Protein AF-A0A538SU62-F1 (afdb_monomer)

Structure (mmCIF, N/CA/C/O backbone):
data_AF-A0A538SU62-F1
#
_entry.id   AF-A0A538SU62-F1
#
loop_
_atom_site.group_PDB
_atom_site.id
_atom_site.type_symbol
_atom_site.label_atom_id
_atom_site.label_alt_id
_atom_site.label_comp_id
_atom_site.label_asym_id
_atom_site.label_entity_id
_atom_site.label_seq_id
_atom_site.pdbx_PDB_ins_code
_atom_site.Cartn_x
_atom_site.Cartn_y
_atom_site.Cartn_z
_atom_site.occupancy
_atom_site.B_iso_or_equiv
_atom_site.auth_seq_id
_atom_site.auth_comp_id
_atom_site.auth_asym_id
_atom_site.auth_atom_id
_atom_site.pdbx_PDB_model_num
ATOM 1 N N . MET A 1 1 ? -13.698 -1.593 -9.303 1.00 91.00 1 MET A N 1
ATOM 2 C CA . MET A 1 1 ? -14.110 -1.320 -7.908 1.00 91.00 1 MET A CA 1
ATOM 3 C C . MET A 1 1 ? -13.167 -0.275 -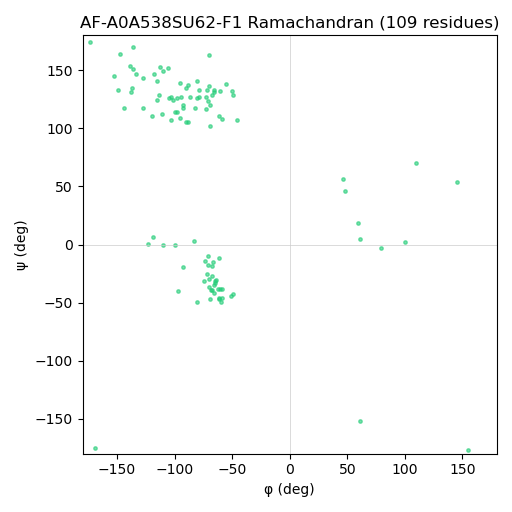7.344 1.00 91.00 1 MET A C 1
ATOM 5 O O . MET A 1 1 ? -11.991 -0.333 -7.689 1.00 91.00 1 MET A O 1
ATOM 9 N N . THR A 1 2 ? -13.661 0.657 -6.531 1.00 95.69 2 THR A N 1
ATOM 10 C CA . THR A 1 2 ? -12.800 1.576 -5.773 1.00 95.69 2 THR A CA 1
ATOM 11 C C . THR A 1 2 ? -12.754 1.106 -4.329 1.00 95.69 2 THR A C 1
ATOM 13 O O . THR A 1 2 ? -13.810 0.894 -3.736 1.00 95.69 2 THR A O 1
ATOM 16 N N . ILE A 1 3 ? -11.553 0.921 -3.792 1.00 97.31 3 ILE A N 1
ATOM 17 C CA . ILE A 1 3 ? -11.319 0.640 -2.373 1.00 97.31 3 ILE A CA 1
ATOM 18 C C . ILE A 1 3 ? -10.666 1.855 -1.722 1.00 97.31 3 ILE A C 1
ATOM 20 O O . ILE A 1 3 ? -9.922 2.580 -2.385 1.00 97.31 3 ILE A O 1
ATOM 24 N N . VAL A 1 4 ? -10.943 2.064 -0.440 1.00 98.19 4 VAL A N 1
ATOM 25 C CA . VAL A 1 4 ? -10.305 3.103 0.371 1.00 98.19 4 VAL A CA 1
ATOM 26 C C . VAL A 1 4 ? -9.471 2.403 1.428 1.00 98.19 4 VAL A C 1
ATOM 28 O O . VAL A 1 4 ? -9.971 1.516 2.113 1.00 98.19 4 VAL A O 1
ATOM 31 N N . GLY A 1 5 ? -8.201 2.765 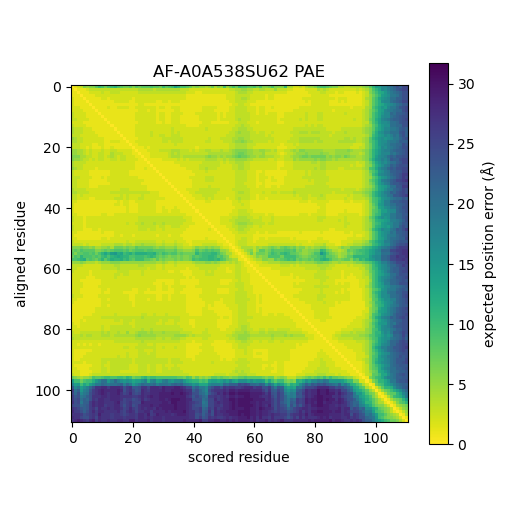1.560 1.00 97.94 5 GLY A N 1
ATOM 32 C CA . GLY A 1 5 ? -7.345 2.102 2.538 1.00 97.94 5 GLY A CA 1
ATOM 33 C C . GLY A 1 5 ? -5.9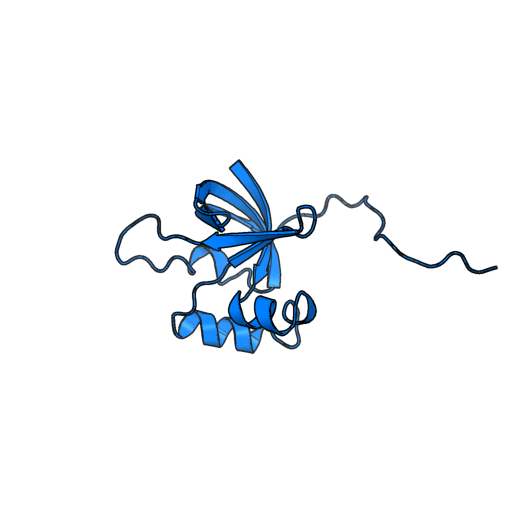70 2.722 2.685 1.00 97.94 5 GLY A C 1
ATOM 34 O O . GLY A 1 5 ? -5.600 3.641 1.958 1.00 97.94 5 GLY A O 1
ATOM 35 N N . GLU A 1 6 ? -5.220 2.219 3.654 1.00 98.38 6 GLU A N 1
ATOM 36 C CA . GLU A 1 6 ? -3.872 2.663 3.992 1.00 98.38 6 GLU A CA 1
ATOM 37 C C . GLU A 1 6 ? -2.846 1.785 3.261 1.00 98.38 6 GLU A C 1
ATOM 39 O O . GLU A 1 6 ? -2.895 0.557 3.356 1.00 98.38 6 GLU A O 1
ATOM 44 N N . VAL A 1 7 ? -1.912 2.392 2.521 1.00 98.44 7 VAL A N 1
ATOM 45 C CA . VAL A 1 7 ? -0.807 1.643 1.893 1.00 98.44 7 VAL A CA 1
ATOM 46 C C . VAL A 1 7 ? 0.178 1.207 2.970 1.00 98.44 7 VAL A C 1
ATOM 48 O O . VAL A 1 7 ? 0.676 2.050 3.717 1.00 98.44 7 VAL A O 1
ATOM 51 N N . MET A 1 8 ? 0.503 -0.081 3.033 1.00 98.19 8 MET A N 1
ATOM 52 C CA . MET A 1 8 ? 1.340 -0.640 4.096 1.00 98.19 8 MET A CA 1
ATOM 53 C C . MET A 1 8 ? 2.212 -1.810 3.628 1.00 98.19 8 MET A C 1
ATOM 55 O O . MET A 1 8 ? 1.989 -2.387 2.561 1.00 98.19 8 MET A O 1
ATOM 59 N N . ASP A 1 9 ? 3.221 -2.141 4.436 1.00 98.00 9 ASP A N 1
ATOM 60 C CA . ASP A 1 9 ? 3.973 -3.391 4.323 1.00 98.00 9 ASP A CA 1
ATOM 61 C C . ASP A 1 9 ? 3.193 -4.526 5.023 1.00 98.00 9 ASP A C 1
ATOM 63 O O . ASP A 1 9 ? 3.006 -4.471 6.248 1.00 98.00 9 ASP A O 1
ATOM 67 N N . PRO A 1 10 ? 2.755 -5.571 4.292 1.00 97.12 10 PRO A N 1
ATOM 68 C CA . PRO A 1 10 ? 1.952 -6.641 4.869 1.00 97.12 10 PRO A CA 1
ATOM 69 C C . PRO A 1 10 ? 2.690 -7.467 5.927 1.00 97.12 10 PRO A C 1
ATOM 71 O O . PRO A 1 10 ? 2.037 -7.921 6.861 1.00 97.12 10 PRO A O 1
ATOM 74 N N . ALA A 1 11 ? 4.011 -7.659 5.848 1.00 96.50 11 ALA A N 1
ATOM 75 C CA . ALA A 1 11 ? 4.711 -8.448 6.868 1.00 96.50 11 ALA A CA 1
ATOM 76 C C . ALA A 1 11 ? 4.732 -7.707 8.208 1.00 96.50 11 ALA A C 1
ATOM 78 O O . ALA A 1 11 ? 4.366 -8.269 9.239 1.00 96.50 11 ALA A O 1
ATOM 79 N N . CYS A 1 12 ? 5.075 -6.418 8.180 1.00 97.25 12 CYS A N 1
ATOM 80 C CA . CYS A 1 12 ? 5.092 -5.589 9.380 1.00 97.25 12 CYS A CA 1
ATOM 81 C C . CYS A 1 12 ? 3.684 -5.394 9.952 1.00 97.25 12 CYS A C 1
ATOM 83 O O . CYS A 1 12 ? 3.514 -5.343 11.168 1.00 97.25 12 CYS A O 1
ATOM 85 N N . PHE A 1 13 ? 2.660 -5.310 9.098 1.00 97.75 13 PHE A N 1
ATOM 86 C CA . PHE A 1 13 ? 1.268 -5.284 9.542 1.00 97.75 13 PHE A CA 1
ATOM 87 C C . PHE A 1 13 ? 0.829 -6.598 10.197 1.00 97.75 13 PHE A C 1
ATOM 89 O O . PHE A 1 13 ? 0.169 -6.562 11.229 1.00 97.75 13 PHE A O 1
ATOM 96 N N . LEU A 1 14 ? 1.205 -7.758 9.657 1.00 96.12 14 LEU A N 1
ATOM 97 C CA . LEU A 1 14 ? 0.865 -9.046 10.272 1.00 96.12 14 LEU A CA 1
ATOM 98 C C . LEU A 1 14 ? 1.531 -9.233 11.645 1.00 96.12 14 LEU A C 1
ATOM 100 O O . LEU A 1 14 ? 0.934 -9.839 12.530 1.00 96.12 14 LEU A O 1
ATOM 104 N N . GLU A 1 15 ? 2.738 -8.698 11.842 1.00 96.38 15 GLU A N 1
ATOM 105 C CA . GLU A 1 15 ? 3.465 -8.787 13.115 1.00 96.38 15 GLU A CA 1
ATOM 106 C C . GLU A 1 15 ? 2.989 -7.757 14.154 1.00 96.38 15 GLU A C 1
ATOM 108 O O . GLU A 1 15 ? 2.728 -8.099 15.308 1.00 96.38 15 GLU A O 1
ATOM 113 N N . ALA A 1 16 ? 2.882 -6.485 13.761 1.00 95.62 16 ALA A N 1
ATOM 114 C CA . ALA A 1 16 ? 2.656 -5.364 14.678 1.00 95.62 16 ALA A CA 1
ATOM 115 C C . ALA A 1 16 ? 1.255 -4.735 14.565 1.00 95.62 16 ALA A C 1
ATOM 117 O O . ALA A 1 16 ? 0.931 -3.781 15.287 1.00 95.62 16 ALA A O 1
ATOM 118 N N . GLY A 1 17 ? 0.412 -5.252 13.671 1.00 95.38 17 GLY A N 1
ATOM 119 C CA . GLY A 1 17 ? -0.911 -4.716 13.383 1.00 95.38 17 GLY A CA 1
ATOM 120 C C . GLY A 1 17 ? -0.851 -3.281 12.849 1.00 95.38 17 GLY A C 1
ATOM 121 O O . GLY A 1 17 ? 0.166 -2.844 12.306 1.00 95.38 17 GLY A O 1
ATOM 122 N N . PRO A 1 18 ? -1.902 -2.478 13.083 1.00 94.19 18 PRO A N 1
ATOM 123 C CA . PRO A 1 18 ? -1.967 -1.102 12.595 1.00 94.19 18 PRO A CA 1
ATOM 124 C C . PRO A 1 18 ? -0.873 -0.157 13.113 1.00 94.19 18 PRO A C 1
ATOM 126 O O . PRO A 1 18 ? -0.740 0.948 12.600 1.00 94.19 18 PRO A O 1
ATOM 129 N N . LYS A 1 19 ? -0.086 -0.555 14.123 1.00 94.00 19 LYS A N 1
ATOM 130 C CA . LYS A 1 19 ? 1.037 0.247 14.636 1.00 94.00 19 LYS A CA 1
ATOM 131 C C . LYS A 1 19 ? 2.217 0.307 13.661 1.00 94.00 19 LYS A C 1
ATOM 133 O O . LYS A 1 19 ? 3.061 1.186 13.816 1.00 94.00 19 LYS A O 1
ATOM 138 N N . SER A 1 20 ? 2.287 -0.601 12.684 1.00 95.88 20 SER A N 1
ATOM 139 C CA . SER A 1 20 ? 3.29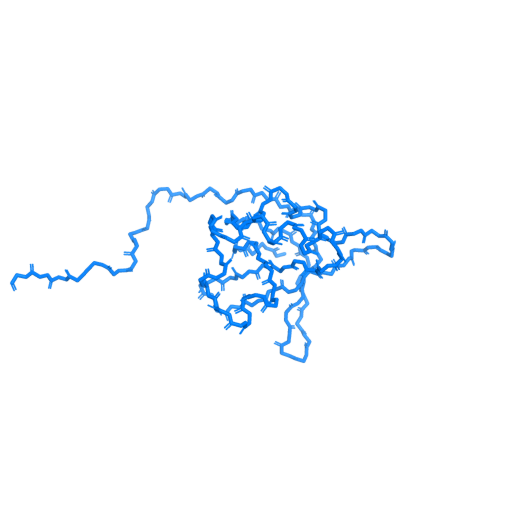3 -0.549 11.616 1.00 95.88 20 SER A CA 1
ATOM 140 C C . SER A 1 20 ? 3.008 0.544 10.583 1.00 95.88 20 SER A C 1
ATOM 142 O O . SER A 1 20 ? 3.900 0.906 9.825 1.00 95.88 20 SER A O 1
ATOM 144 N N . ILE A 1 21 ? 1.799 1.113 10.566 1.00 96.00 21 ILE A N 1
ATOM 145 C CA . ILE A 1 21 ? 1.404 2.155 9.619 1.00 96.00 21 ILE A CA 1
ATOM 146 C C . ILE A 1 21 ? 1.605 3.520 10.279 1.00 96.00 21 ILE A C 1
ATOM 148 O O . ILE A 1 21 ? 0.880 3.906 11.195 1.00 96.00 21 ILE A O 1
ATOM 152 N N . GLY A 1 22 ? 2.607 4.269 9.821 1.00 93.19 22 GLY A N 1
ATOM 153 C CA . GLY A 1 22 ? 2.838 5.634 10.291 1.00 93.19 22 GLY A CA 1
ATOM 154 C C . GLY A 1 22 ? 4.278 6.137 10.159 1.00 93.19 22 GLY A C 1
ATOM 155 O O . GLY A 1 22 ? 5.152 5.438 9.636 1.00 93.19 22 GLY A O 1
ATOM 156 N N . PRO A 1 23 ? 4.560 7.362 10.638 1.00 91.06 23 PRO A N 1
ATOM 157 C CA . PRO A 1 23 ? 5.843 8.032 10.413 1.00 91.06 23 PRO A CA 1
ATOM 158 C C . PRO A 1 23 ? 7.058 7.259 10.939 1.00 91.06 23 PRO A C 1
ATOM 160 O O . PRO A 1 23 ? 8.085 7.211 10.270 1.00 91.06 23 PRO A O 1
ATOM 163 N 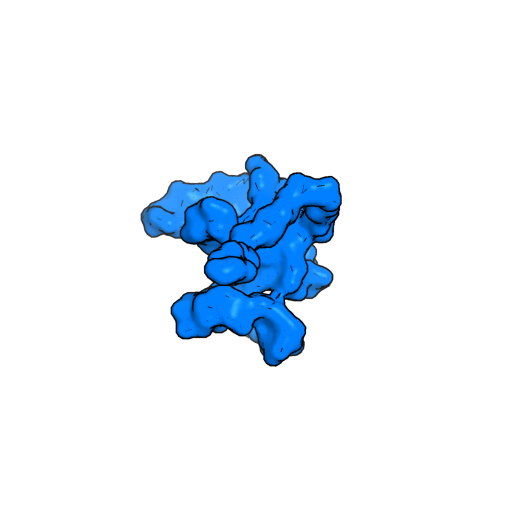N . GLY A 1 24 ? 6.932 6.606 12.100 1.00 91.81 24 GLY A N 1
ATOM 164 C CA . GLY A 1 24 ? 8.026 5.853 12.729 1.00 91.81 24 GLY A CA 1
ATOM 165 C C . GLY A 1 24 ? 8.483 4.614 11.951 1.00 91.81 24 GLY A C 1
ATOM 166 O O . GLY A 1 24 ? 9.559 4.095 12.221 1.00 91.81 24 GLY A O 1
ATOM 167 N N . HIS A 1 25 ? 7.693 4.159 10.976 1.00 92.75 25 HIS A N 1
ATOM 168 C CA . HIS A 1 25 ? 7.984 2.970 10.175 1.00 92.75 25 HIS A CA 1
ATOM 169 C C . HIS A 1 25 ? 8.027 3.258 8.661 1.00 92.75 25 HIS A C 1
ATOM 171 O O . HIS A 1 25 ? 8.283 2.369 7.856 1.00 92.75 25 HIS A O 1
ATOM 177 N N . TYR A 1 26 ? 7.817 4.514 8.251 1.00 94.12 26 TYR A N 1
ATOM 178 C CA . TYR A 1 26 ? 7.722 4.915 6.842 1.00 94.12 26 TYR A CA 1
ATOM 179 C C . TYR A 1 26 ? 8.981 4.584 6.028 1.00 94.12 26 TYR A C 1
ATOM 181 O O . TYR A 1 26 ? 8.884 4.019 4.941 1.00 94.12 26 TYR A O 1
ATOM 189 N N . GLN A 1 27 ? 10.166 4.897 6.562 1.00 96.38 27 GLN A N 1
ATOM 190 C CA . GLN A 1 27 ? 11.419 4.635 5.849 1.00 96.38 27 GLN A CA 1
ATOM 191 C C . GLN A 1 27 ? 11.688 3.132 5.705 1.00 96.38 27 GLN A C 1
ATOM 193 O O . GLN A 1 27 ? 12.092 2.685 4.637 1.00 96.38 27 GLN A O 1
ATOM 198 N N . CYS A 1 28 ? 11.389 2.349 6.745 1.00 95.69 28 CYS A N 1
ATOM 199 C CA . CYS A 1 28 ? 11.535 0.897 6.707 1.00 95.69 28 CYS A CA 1
ATOM 200 C C . CYS A 1 28 ? 10.640 0.280 5.621 1.00 95.69 28 CYS A C 1
ATOM 202 O O . CYS A 1 28 ? 11.133 -0.481 4.795 1.00 95.69 28 CYS A O 1
ATOM 204 N N . ALA A 1 29 ? 9.372 0.698 5.539 1.00 97.00 29 ALA A N 1
ATOM 205 C CA . ALA A 1 29 ? 8.455 0.242 4.496 1.00 97.00 29 ALA A CA 1
ATOM 206 C C . ALA A 1 29 ? 8.942 0.591 3.072 1.00 97.00 29 ALA A C 1
ATOM 208 O O . ALA A 1 29 ? 8.816 -0.228 2.159 1.00 97.00 29 ALA A O 1
ATOM 209 N N . ILE A 1 30 ? 9.548 1.772 2.867 1.00 97.44 30 ILE A N 1
ATOM 210 C CA . ILE A 1 30 ? 10.180 2.131 1.581 1.00 97.44 30 ILE A CA 1
ATOM 211 C C . ILE A 1 30 ? 11.317 1.168 1.238 1.00 97.44 30 ILE A C 1
ATOM 213 O O . ILE A 1 30 ? 11.414 0.715 0.094 1.00 97.44 30 ILE A O 1
ATOM 217 N N . ASP A 1 31 ? 12.189 0.883 2.200 1.00 97.62 31 ASP A N 1
ATOM 218 C CA . ASP A 1 31 ? 13.377 0.062 1.976 1.00 97.62 31 ASP A CA 1
ATOM 219 C C . ASP A 1 31 ? 12.997 -1.404 1.700 1.00 97.62 31 ASP A C 1
ATOM 221 O O . ASP A 1 31 ? 13.542 -2.016 0.774 1.00 97.62 31 ASP A O 1
ATOM 225 N N . CYS A 1 32 ? 11.991 -1.938 2.403 1.00 97.12 32 CYS A N 1
ATOM 226 C CA . CYS A 1 32 ? 11.400 -3.249 2.122 1.00 97.12 32 CYS A CA 1
ATOM 227 C C . CYS A 1 32 ? 10.813 -3.305 0.704 1.00 97.12 32 CYS A C 1
ATOM 229 O O . CYS A 1 32 ? 11.134 -4.207 -0.075 1.00 97.12 32 CYS A O 1
ATOM 231 N N . ALA A 1 33 ? 10.007 -2.306 0.327 1.00 97.12 33 ALA A N 1
ATOM 232 C CA . ALA A 1 33 ? 9.376 -2.252 -0.990 1.00 97.12 33 ALA A CA 1
ATOM 233 C C . ALA A 1 33 ? 10.401 -2.173 -2.134 1.00 97.12 33 ALA A C 1
ATOM 235 O O . ALA A 1 33 ? 10.237 -2.825 -3.168 1.00 97.12 33 ALA A O 1
ATOM 236 N N . ARG A 1 34 ? 11.494 -1.421 -1.942 1.00 96.31 34 ARG A N 1
ATOM 237 C CA . ARG A 1 34 ? 12.624 -1.354 -2.888 1.00 96.31 34 ARG A CA 1
ATOM 238 C C . ARG A 1 34 ? 13.411 -2.658 -2.976 1.00 96.31 34 ARG A C 1
ATOM 240 O O . ARG A 1 34 ? 13.991 -2.939 -4.019 1.00 96.31 34 ARG A O 1
ATOM 247 N N . SER A 1 35 ? 13.401 -3.451 -1.910 1.00 96.25 35 SER A N 1
ATOM 248 C CA . SER A 1 35 ? 14.034 -4.773 -1.852 1.00 96.25 35 SER A CA 1
ATOM 249 C C . SER A 1 35 ? 13.162 -5.889 -2.445 1.00 96.25 35 SER A C 1
ATOM 251 O O . SER A 1 35 ? 13.561 -7.050 -2.430 1.00 96.25 35 SER A O 1
ATOM 253 N N . GLY A 1 36 ? 11.987 -5.554 -2.994 1.00 92.75 36 GLY A N 1
ATOM 254 C CA . GLY A 1 36 ? 11.098 -6.491 -3.686 1.00 92.75 36 GLY A CA 1
ATOM 255 C C . GLY A 1 36 ? 9.918 -6.986 -2.850 1.00 92.75 36 GLY A C 1
ATOM 256 O O . GLY A 1 36 ? 9.115 -7.778 -3.343 1.00 92.75 36 GLY A O 1
ATOM 257 N N . GLN A 1 37 ? 9.769 -6.514 -1.611 1.00 95.62 37 GLN A N 1
ATOM 258 C CA . GLN A 1 37 ? 8.591 -6.821 -0.810 1.00 95.62 37 GLN A CA 1
ATOM 259 C C . GLN A 1 37 ? 7.359 -6.156 -1.415 1.00 95.62 37 GLN A C 1
ATOM 261 O O . GLN A 1 37 ? 7.361 -4.965 -1.714 1.00 95.62 37 GLN A O 1
ATOM 266 N N . THR A 1 38 ? 6.301 -6.927 -1.624 1.00 95.81 38 THR A N 1
ATOM 267 C CA . THR A 1 38 ? 5.074 -6.410 -2.232 1.00 95.81 38 THR A CA 1
ATOM 268 C C . THR A 1 38 ? 4.262 -5.641 -1.189 1.00 95.81 38 THR A C 1
ATOM 270 O O . THR A 1 38 ? 3.985 -6.169 -0.115 1.00 95.81 38 THR A O 1
ATOM 273 N N . LEU A 1 39 ? 3.890 -4.399 -1.501 1.00 98.25 39 LEU A N 1
ATOM 274 C CA . LEU A 1 39 ? 3.018 -3.573 -0.665 1.00 98.25 39 LEU A CA 1
ATOM 275 C C . LEU A 1 39 ? 1.582 -4.120 -0.670 1.00 98.25 39 LEU A C 1
ATOM 277 O O . LEU A 1 39 ? 1.181 -4.890 -1.540 1.00 98.25 39 LEU A O 1
ATOM 281 N N . ALA A 1 40 ? 0.774 -3.691 0.288 1.00 98.50 40 ALA A N 1
ATOM 282 C CA . ALA A 1 40 ? -0.648 -4.001 0.338 1.00 98.50 40 ALA A CA 1
ATOM 283 C C . ALA A 1 40 ? -1.463 -2.757 0.705 1.00 98.50 40 ALA A C 1
ATOM 285 O O . ALA A 1 40 ? -0.920 -1.714 1.075 1.00 98.50 40 ALA A O 1
ATOM 286 N N . ILE A 1 41 ? -2.782 -2.872 0.582 1.00 98.56 41 ILE A N 1
ATOM 287 C CA . ILE A 1 41 ? -3.734 -1.849 1.014 1.00 98.56 41 ILE A CA 1
ATOM 288 C C . ILE A 1 41 ? -4.559 -2.441 2.148 1.00 98.56 41 ILE A C 1
ATOM 290 O O . ILE A 1 41 ? -5.179 -3.490 1.978 1.00 98.56 41 ILE A O 1
ATOM 294 N N . TYR A 1 42 ? -4.570 -1.775 3.296 1.00 98.56 42 TYR A N 1
ATOM 295 C CA . TYR A 1 42 ? -5.409 -2.144 4.427 1.00 98.56 42 TYR A CA 1
ATOM 296 C C . TYR A 1 42 ? -6.661 -1.263 4.467 1.00 98.56 42 TYR A C 1
ATOM 298 O O . TYR A 1 42 ? -6.577 -0.051 4.664 1.00 98.56 42 TYR A O 1
ATOM 306 N N . ASP A 1 43 ? -7.822 -1.874 4.261 1.00 97.81 43 ASP A N 1
ATOM 307 C CA . ASP A 1 43 ? -9.131 -1.259 4.458 1.00 97.81 43 ASP A CA 1
ATOM 308 C C . ASP A 1 43 ? -9.543 -1.473 5.915 1.00 97.81 43 ASP A C 1
ATOM 310 O O . ASP A 1 43 ? -9.896 -2.580 6.332 1.00 97.81 43 ASP A O 1
ATOM 314 N N . ARG A 1 44 ? -9.460 -0.397 6.696 1.00 95.44 44 ARG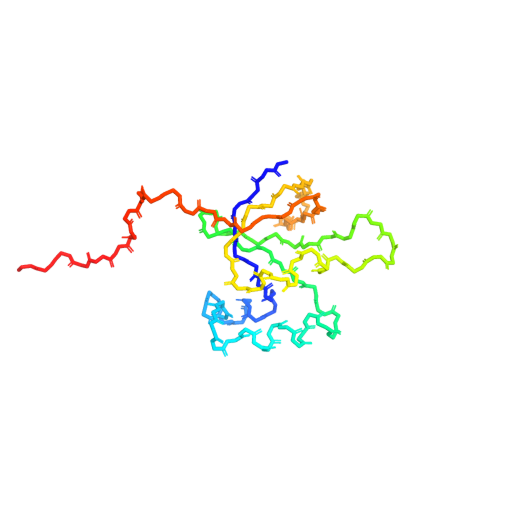 A N 1
ATOM 315 C CA . ARG A 1 44 ? -9.763 -0.404 8.127 1.00 95.44 44 ARG A CA 1
ATOM 316 C C . ARG A 1 44 ? -11.252 -0.591 8.416 1.00 95.44 44 ARG A C 1
ATOM 318 O O . ARG A 1 44 ? -11.580 -1.153 9.456 1.00 95.44 44 ARG A O 1
ATOM 325 N N . ASP A 1 45 ? -12.134 -0.135 7.530 1.00 94.88 45 ASP A N 1
ATOM 326 C CA . ASP A 1 45 ? -13.583 -0.198 7.749 1.00 94.88 45 ASP A CA 1
ATOM 327 C C . ASP A 1 45 ? -14.099 -1.630 7.572 1.00 94.88 45 ASP A C 1
ATOM 329 O O . ASP A 1 45 ? -15.048 -2.047 8.237 1.00 94.88 45 ASP A O 1
ATOM 333 N N . GLN A 1 46 ? -13.453 -2.397 6.690 1.00 95.69 46 GLN A N 1
ATOM 334 C CA . GLN A 1 46 ? -13.770 -3.804 6.436 1.00 95.69 46 GLN A CA 1
ATOM 335 C C . GLN A 1 46 ? -12.840 -4.797 7.141 1.00 95.69 46 GLN A C 1
ATOM 337 O O . GLN A 1 46 ? -13.029 -6.000 6.957 1.00 95.69 46 GLN A O 1
ATOM 342 N N . ASP A 1 47 ? -11.848 -4.307 7.892 1.00 95.50 47 ASP A N 1
ATOM 343 C CA . ASP A 1 47 ? -10.759 -5.095 8.488 1.00 95.50 47 ASP A CA 1
ATOM 344 C C . ASP A 1 47 ? -10.142 -6.079 7.477 1.00 95.50 47 ASP A C 1
ATOM 346 O O . ASP A 1 47 ? -10.166 -7.302 7.632 1.00 95.50 47 ASP A O 1
ATOM 350 N N . ARG A 1 48 ? -9.673 -5.537 6.345 1.00 97.25 48 ARG A N 1
ATOM 351 C CA . ARG A 1 48 ? -9.307 -6.339 5.172 1.00 97.25 48 ARG A CA 1
ATOM 352 C C . ARG A 1 48 ? -8.005 -5.88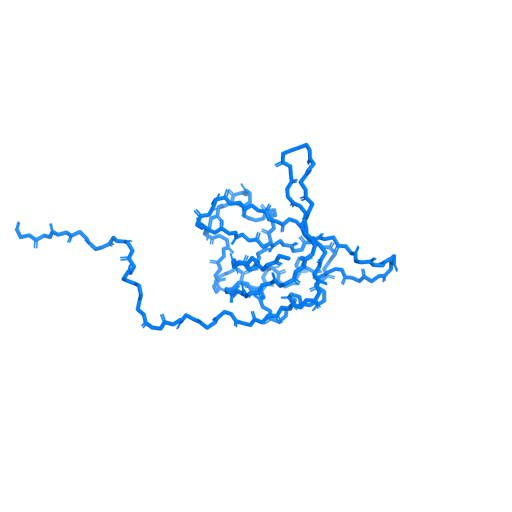9 4.534 1.00 97.25 48 ARG A C 1
ATOM 354 O O . ARG A 1 48 ? -7.803 -4.712 4.252 1.00 97.25 48 ARG A O 1
ATOM 361 N N . ILE A 1 49 ? -7.155 -6.861 4.215 1.00 98.31 49 ILE A N 1
ATOM 362 C CA . ILE A 1 49 ? -5.922 -6.649 3.455 1.00 98.31 49 ILE A CA 1
ATOM 363 C C . ILE A 1 49 ? -6.167 -7.003 1.990 1.00 98.31 49 ILE A C 1
ATOM 365 O O . ILE A 1 49 ? -6.576 -8.121 1.680 1.00 98.31 49 ILE A O 1
ATOM 369 N N . TYR A 1 50 ? -5.862 -6.069 1.095 1.00 98.44 50 TYR A N 1
ATOM 370 C CA . TYR A 1 50 ? -5.796 -6.284 -0.344 1.00 98.44 50 TYR A CA 1
ATOM 371 C C . TYR A 1 50 ? -4.327 -6.369 -0.771 1.00 98.44 50 TYR A C 1
ATOM 373 O O . TYR A 1 50 ? -3.621 -5.359 -0.811 1.00 98.44 50 TYR A O 1
ATOM 381 N N . PHE A 1 51 ? -3.866 -7.573 -1.106 1.00 97.56 51 PHE A N 1
ATOM 382 C CA . PHE A 1 51 ? -2.543 -7.785 -1.689 1.00 97.56 51 PHE A CA 1
ATOM 383 C C . PHE A 1 51 ? -2.521 -7.269 -3.124 1.00 97.56 51 PHE A C 1
ATOM 385 O O . PHE A 1 51 ? -3.425 -7.557 -3.912 1.00 97.56 51 PHE A O 1
ATOM 392 N N . ILE A 1 52 ? -1.495 -6.513 -3.497 1.00 96.12 52 ILE A N 1
ATOM 393 C CA . ILE A 1 52 ? -1.408 -6.021 -4.870 1.00 96.12 52 ILE A CA 1
ATOM 394 C C . ILE A 1 52 ? -0.858 -7.110 -5.791 1.00 96.12 52 ILE A C 1
ATOM 396 O O . ILE A 1 52 ? 0.055 -7.858 -5.442 1.00 96.12 52 ILE A O 1
ATOM 400 N N . ALA A 1 53 ? -1.415 -7.183 -6.991 1.00 93.06 53 ALA A N 1
ATOM 401 C CA . ALA A 1 53 ? -0.956 -8.053 -8.058 1.00 93.06 53 ALA A CA 1
ATOM 402 C C . ALA A 1 53 ? -0.517 -7.208 -9.257 1.00 93.06 53 ALA A C 1
ATOM 404 O O . ALA A 1 53 ? -1.087 -6.152 -9.539 1.00 93.06 53 ALA A O 1
ATOM 405 N N . GLY A 1 54 ? 0.497 -7.684 -9.980 1.00 88.31 54 GLY A N 1
ATOM 406 C CA . GLY A 1 54 ? 0.927 -7.057 -11.227 1.00 88.31 54 GLY A CA 1
ATOM 407 C C . GLY A 1 54 ? -0.111 -7.251 -12.331 1.00 88.31 54 GLY A C 1
ATOM 408 O O . GLY A 1 54 ? -0.636 -8.347 -12.509 1.00 88.31 54 GLY A O 1
ATOM 409 N N . GLU A 1 55 ? -0.387 -6.192 -13.093 1.00 81.62 55 GLU A N 1
ATOM 410 C CA . GLU A 1 55 ? -1.237 -6.266 -14.290 1.00 81.62 55 GLU A CA 1
ATOM 411 C C . GLU A 1 55 ? -0.549 -7.037 -15.429 1.00 81.62 55 GLU A C 1
ATOM 413 O O . GLU A 1 55 ? -1.193 -7.776 -16.170 1.00 81.62 55 GLU A O 1
ATOM 418 N N . LEU A 1 56 ? 0.773 -6.866 -15.560 1.00 80.81 56 LEU A N 1
ATOM 419 C CA . LEU A 1 56 ? 1.596 -7.434 -16.626 1.00 80.81 56 LEU A CA 1
ATOM 420 C C . LEU A 1 56 ? 2.869 -8.076 -16.054 1.00 80.81 56 LEU A C 1
ATOM 422 O O . LEU A 1 56 ? 3.439 -7.539 -15.098 1.00 80.81 56 LEU A O 1
ATOM 426 N N . PRO A 1 57 ? 3.376 -9.164 -16.664 1.00 79.12 57 PRO A N 1
ATOM 427 C CA . PRO A 1 57 ? 4.669 -9.737 -16.300 1.00 79.12 57 PRO A CA 1
ATOM 428 C C . PRO A 1 57 ? 5.800 -8.703 -16.385 1.00 79.12 57 PRO A C 1
ATOM 430 O O . PRO A 1 57 ? 5.866 -7.918 -17.329 1.00 79.12 57 PRO A O 1
ATOM 433 N N . GLY A 1 58 ? 6.705 -8.712 -15.404 1.00 79.31 58 GLY A N 1
ATOM 434 C CA . GLY A 1 58 ? 7.902 -7.864 -15.395 1.00 79.31 58 GLY A CA 1
ATOM 435 C C . GLY A 1 58 ? 7.687 -6.406 -14.972 1.00 79.31 58 GLY A C 1
ATOM 436 O O . GLY A 1 58 ? 8.667 -5.676 -14.855 1.00 79.31 58 GLY A O 1
ATOM 437 N N . LYS A 1 59 ? 6.448 -5.973 -14.703 1.00 87.06 59 LYS A N 1
ATOM 438 C CA . LYS A 1 59 ? 6.190 -4.682 -14.050 1.00 87.06 59 LYS A CA 1
ATOM 439 C C . LYS A 1 59 ? 6.183 -4.846 -12.537 1.00 87.06 59 LYS A C 1
ATOM 441 O O . LYS A 1 59 ? 5.582 -5.786 -12.019 1.00 87.06 59 LYS A O 1
ATOM 446 N N . ASN A 1 60 ? 6.813 -3.909 -11.837 1.00 91.94 60 ASN A N 1
ATOM 447 C CA . ASN A 1 60 ? 6.770 -3.872 -10.386 1.00 91.94 60 ASN A CA 1
ATOM 448 C C . ASN A 1 60 ? 5.373 -3.415 -9.928 1.00 91.94 60 ASN A C 1
ATOM 450 O O . ASN A 1 60 ? 4.981 -2.282 -10.217 1.00 91.94 60 ASN A O 1
ATOM 454 N N . PRO A 1 61 ? 4.604 -4.256 -9.216 1.00 94.44 61 PRO A N 1
ATOM 455 C CA . PRO A 1 61 ? 3.266 -3.877 -8.778 1.00 94.44 61 PRO A CA 1
ATOM 456 C C . PRO A 1 61 ? 3.279 -2.757 -7.727 1.00 94.44 61 PRO A C 1
ATOM 458 O O . PRO A 1 61 ? 2.263 -2.087 -7.561 1.00 94.44 61 PRO A O 1
ATOM 461 N N . ASN A 1 62 ? 4.412 -2.513 -7.054 1.00 96.44 62 ASN A N 1
ATOM 462 C CA . ASN A 1 62 ? 4.540 -1.452 -6.055 1.00 96.44 62 ASN A CA 1
ATOM 463 C C . ASN A 1 62 ? 4.558 -0.045 -6.660 1.00 96.44 62 ASN A C 1
ATOM 465 O O . ASN A 1 62 ? 4.216 0.901 -5.952 1.00 96.44 62 ASN A O 1
ATOM 469 N N . ASP A 1 63 ? 4.969 0.120 -7.924 1.00 95.25 63 ASP A N 1
ATOM 470 C CA . ASP A 1 63 ? 5.280 1.435 -8.507 1.00 95.25 63 ASP A CA 1
ATOM 471 C C . ASP A 1 63 ? 4.169 2.484 -8.305 1.00 95.25 63 ASP A C 1
ATOM 473 O O . ASP A 1 63 ? 4.490 3.599 -7.882 1.00 95.25 63 ASP A O 1
ATOM 477 N N . PRO A 1 64 ? 2.868 2.170 -8.504 1.00 95.62 64 PRO A N 1
ATOM 478 C CA . PRO A 1 64 ? 1.800 3.137 -8.265 1.00 95.62 64 PRO A CA 1
ATOM 479 C C . PRO A 1 64 ? 1.683 3.556 -6.795 1.00 95.62 64 PRO A C 1
ATOM 481 O O . PRO A 1 64 ? 1.283 4.680 -6.516 1.00 95.62 64 PRO A O 1
ATOM 484 N N . LEU A 1 65 ? 2.019 2.671 -5.854 1.00 97.56 65 LEU A N 1
ATOM 485 C CA . LEU A 1 65 ? 1.823 2.873 -4.418 1.00 97.56 65 LEU A CA 1
ATOM 486 C C . LEU A 1 65 ? 3.028 3.487 -3.701 1.00 97.56 65 LEU A C 1
ATOM 488 O O . LEU A 1 65 ? 2.848 4.051 -2.623 1.00 97.56 65 LEU A O 1
ATOM 492 N N . MET A 1 66 ? 4.231 3.435 -4.282 1.00 97.56 66 MET A N 1
ATOM 493 C CA . MET A 1 66 ? 5.452 3.982 -3.667 1.00 97.56 66 MET A CA 1
ATOM 494 C C . MET A 1 66 ? 5.298 5.425 -3.137 1.00 97.56 66 MET A C 1
ATOM 496 O O . MET A 1 66 ? 5.742 5.687 -2.019 1.00 97.56 66 MET A O 1
ATOM 500 N N . PRO A 1 67 ? 4.640 6.371 -3.845 1.00 97.25 67 PRO A N 1
ATOM 501 C CA . PRO A 1 67 ? 4.443 7.740 -3.344 1.00 97.25 67 PRO A CA 1
ATOM 502 C C . PRO A 1 67 ? 3.445 7.858 -2.176 1.00 97.25 67 PRO A C 1
ATOM 504 O O . PRO A 1 67 ? 3.296 8.938 -1.586 1.00 97.25 67 PRO A O 1
ATOM 507 N N . TYR A 1 68 ? 2.729 6.776 -1.872 1.00 97.94 68 TYR A N 1
ATOM 508 C CA . TYR A 1 68 ? 1.587 6.737 -0.965 1.00 97.94 68 TYR A CA 1
ATOM 509 C C . TYR A 1 68 ? 1.787 5.823 0.243 1.00 97.94 68 TYR A C 1
ATOM 511 O O . TYR A 1 68 ? 0.844 5.662 1.008 1.00 97.94 68 TYR A O 1
ATOM 519 N N . ILE A 1 69 ? 2.981 5.259 0.451 1.00 98.19 69 ILE A N 1
ATOM 520 C CA . ILE A 1 69 ? 3.289 4.440 1.634 1.00 98.19 69 ILE A CA 1
ATOM 521 C C . ILE A 1 69 ? 2.859 5.178 2.914 1.00 98.19 69 ILE A C 1
ATOM 523 O O . ILE A 1 69 ? 3.178 6.352 3.106 1.00 98.19 69 ILE A O 1
ATOM 527 N N . HIS A 1 70 ? 2.099 4.485 3.765 1.00 97.12 70 HIS A N 1
ATOM 528 C CA . HIS A 1 70 ? 1.477 4.980 5.002 1.00 97.12 70 HIS A CA 1
ATOM 529 C C . HIS A 1 70 ? 0.499 6.149 4.828 1.00 97.12 70 HIS A C 1
ATOM 531 O O . HIS A 1 70 ? 0.181 6.845 5.791 1.00 97.12 70 HIS A O 1
ATOM 537 N N . LYS A 1 71 ? 0.001 6.375 3.612 1.00 97.25 71 LYS A N 1
ATOM 538 C CA . LYS A 1 71 ? -1.090 7.308 3.336 1.00 97.25 71 LYS A CA 1
ATOM 539 C C . LYS A 1 71 ? -2.369 6.535 3.054 1.00 97.25 71 LYS A C 1
ATOM 541 O O . LYS A 1 71 ? -2.339 5.420 2.527 1.00 97.25 71 LYS A O 1
ATOM 546 N N . LYS A 1 72 ? -3.493 7.176 3.361 1.00 97.75 72 LYS A N 1
ATOM 547 C CA . LYS A 1 72 ? -4.822 6.725 2.956 1.00 97.75 72 LYS A CA 1
ATOM 548 C C . LYS A 1 72 ? -5.061 7.102 1.494 1.00 97.75 72 LYS A C 1
ATOM 550 O O . LYS A 1 72 ? -4.774 8.230 1.086 1.00 97.75 72 LYS A O 1
ATOM 555 N N . VAL A 1 73 ? -5.555 6.161 0.702 1.00 98.38 73 VAL A N 1
ATOM 556 C CA . VAL A 1 73 ? -5.710 6.291 -0.749 1.00 98.38 73 VAL A CA 1
ATOM 557 C C . VAL A 1 73 ? -7.055 5.772 -1.233 1.00 98.38 73 VAL A C 1
ATOM 559 O O . VAL A 1 73 ? -7.608 4.836 -0.659 1.00 98.38 73 VAL A O 1
ATOM 562 N N . ASP A 1 74 ? -7.529 6.353 -2.334 1.00 98.31 74 ASP A N 1
ATOM 563 C CA . ASP A 1 74 ? -8.577 5.780 -3.173 1.00 98.31 74 ASP A CA 1
ATOM 564 C C . ASP A 1 74 ? -7.918 4.967 -4.292 1.00 98.31 74 ASP A C 1
ATOM 566 O O . ASP A 1 74 ? -7.149 5.503 -5.099 1.00 98.31 74 ASP A O 1
ATOM 570 N N . VAL A 1 75 ? -8.217 3.671 -4.362 1.00 98.19 75 VAL A N 1
ATOM 571 C CA . VAL A 1 75 ? -7.614 2.753 -5.335 1.00 98.19 75 VAL A CA 1
ATOM 572 C C . VAL A 1 75 ? -8.691 2.159 -6.219 1.00 98.19 75 VAL A C 1
ATOM 574 O O . VAL A 1 75 ? -9.505 1.341 -5.792 1.00 98.19 75 VAL A O 1
ATOM 577 N N . LEU A 1 76 ? -8.677 2.562 -7.485 1.00 98.06 76 LEU A N 1
ATOM 578 C CA . LEU A 1 76 ? -9.493 1.969 -8.529 1.00 98.06 76 LEU A CA 1
ATOM 579 C C . LEU A 1 76 ? -8.750 0.767 -9.112 1.00 98.06 76 LEU A C 1
ATOM 581 O O . LEU A 1 76 ? -7.621 0.892 -9.588 1.00 98.06 76 LEU A O 1
ATOM 585 N N . GLY A 1 77 ? -9.412 -0.384 -9.138 1.00 96.81 77 GLY A N 1
ATOM 586 C CA . GLY A 1 77 ? -8.832 -1.592 -9.706 1.00 96.81 77 GLY A CA 1
ATOM 587 C C . GLY A 1 77 ? -9.815 -2.739 -9.886 1.00 96.81 77 GLY A C 1
ATOM 588 O O . GLY A 1 77 ? -11.027 -2.621 -9.642 1.00 96.81 77 GLY A O 1
ATOM 589 N N . THR A 1 78 ? -9.253 -3.866 -10.308 1.00 97.25 78 THR A N 1
ATOM 590 C CA . THR A 1 78 ? -9.943 -5.155 -10.382 1.00 97.25 78 THR A CA 1
ATOM 591 C C . THR A 1 78 ? -9.596 -5.957 -9.138 1.00 97.25 78 THR A C 1
ATOM 593 O O . THR A 1 78 ? -8.439 -6.324 -8.939 1.00 97.25 78 THR A O 1
ATOM 596 N N . VAL A 1 79 ? -10.602 -6.207 -8.298 1.00 97.31 79 VAL A N 1
ATOM 597 C CA . VAL A 1 79 ? -10.462 -6.986 -7.064 1.00 97.31 79 VAL A CA 1
ATOM 598 C C . VAL A 1 79 ? -10.723 -8.457 -7.360 1.00 97.31 79 VAL A C 1
ATOM 600 O O . VAL A 1 79 ? -11.703 -8.808 -8.017 1.00 97.31 79 VAL A O 1
ATOM 603 N N . TYR A 1 80 ? -9.865 -9.312 -6.822 1.00 96.44 80 TYR A N 1
ATOM 604 C CA . TYR A 1 80 ? -9.993 -10.758 -6.846 1.00 96.44 80 TYR A CA 1
ATOM 605 C C . TYR A 1 80 ? -10.166 -11.269 -5.420 1.00 96.44 80 TYR A C 1
ATOM 607 O O . TYR A 1 80 ? -9.510 -10.790 -4.502 1.00 96.44 80 TYR A O 1
ATOM 615 N N . HIS A 1 81 ? -11.028 -12.265 -5.243 1.00 96.81 81 HIS A N 1
ATOM 616 C CA . HIS A 1 81 ? -11.194 -12.973 -3.978 1.00 96.81 81 HIS A CA 1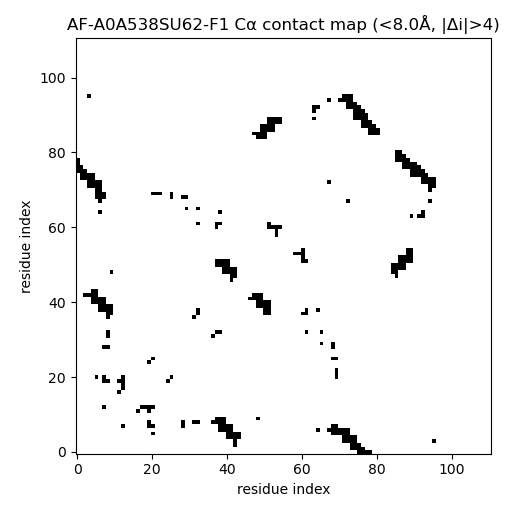
ATOM 617 C C . HIS A 1 81 ? -11.058 -14.475 -4.233 1.00 96.81 81 HIS A C 1
ATOM 619 O O . HIS A 1 81 ? -11.810 -15.040 -5.040 1.00 96.81 81 HIS A O 1
ATOM 625 N N . ARG A 1 82 ? -10.052 -15.107 -3.622 1.00 96.81 82 ARG A N 1
ATOM 626 C CA . ARG A 1 82 ? -9.722 -16.531 -3.790 1.00 96.81 82 ARG A CA 1
ATOM 627 C C . ARG A 1 82 ? -9.107 -17.058 -2.500 1.00 96.81 82 ARG A C 1
ATOM 629 O O . ARG A 1 82 ? -8.193 -16.428 -1.988 1.00 96.81 82 ARG A O 1
ATOM 636 N N . ALA A 1 83 ? -9.573 -18.218 -2.031 1.00 96.19 83 ALA A N 1
ATOM 637 C CA . ALA A 1 83 ? -9.073 -18.854 -0.806 1.00 96.19 83 ALA A CA 1
ATOM 638 C C . ALA A 1 83 ? -8.978 -17.867 0.377 1.00 96.19 83 ALA A C 1
ATOM 640 O O . ALA A 1 83 ? -7.940 -17.765 1.021 1.00 96.19 83 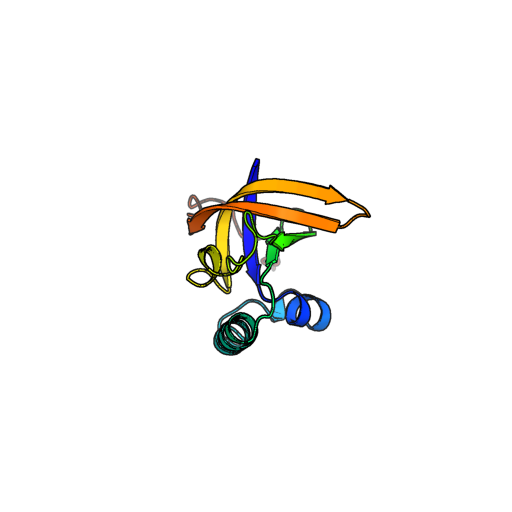ALA A O 1
ATOM 641 N N . ASP A 1 84 ? -10.039 -17.078 0.573 1.00 95.56 84 ASP A N 1
ATOM 642 C CA . ASP A 1 84 ? -10.165 -16.044 1.612 1.00 95.56 84 ASP A CA 1
ATOM 643 C C . ASP A 1 84 ? -9.143 -14.890 1.547 1.00 95.56 84 ASP A C 1
ATOM 645 O O . ASP A 1 84 ? -9.162 -13.982 2.378 1.00 95.56 84 ASP A O 1
ATOM 649 N N . ALA A 1 85 ? -8.297 -14.858 0.515 1.00 96.38 85 ALA A N 1
ATOM 650 C CA . ALA A 1 85 ? -7.382 -13.763 0.237 1.00 96.38 85 ALA A CA 1
ATOM 651 C C . ALA A 1 85 ? -7.983 -12.777 -0.770 1.00 96.38 85 ALA A C 1
ATOM 653 O O . ALA A 1 85 ? -8.566 -13.166 -1.793 1.00 96.38 85 ALA A O 1
ATOM 654 N N . TYR A 1 86 ? -7.781 -11.486 -0.506 1.00 98.06 86 TYR A N 1
ATOM 655 C CA . TYR A 1 86 ? -8.148 -10.411 -1.417 1.00 98.06 86 TYR A CA 1
ATOM 656 C C . TYR A 1 86 ? -6.914 -9.915 -2.161 1.00 98.06 86 TYR A C 1
ATOM 658 O O . TYR A 1 86 ? -5.921 -9.514 -1.557 1.00 98.06 86 TYR A O 1
ATOM 666 N N . GLY A 1 87 ? -6.994 -9.940 -3.486 1.00 97.25 87 GLY A N 1
ATOM 667 C CA . GLY A 1 87 ? -6.002 -9.371 -4.385 1.00 97.25 87 GLY A CA 1
ATOM 668 C C . GLY A 1 87 ? -6.569 -8.171 -5.137 1.00 97.25 87 GLY A C 1
ATOM 669 O O . GLY A 1 87 ? -7.774 -8.110 -5.385 1.00 97.25 87 GLY A O 1
ATOM 670 N N . ILE A 1 88 ? -5.721 -7.236 -5.553 1.00 97.81 88 ILE A N 1
ATOM 671 C CA . ILE A 1 88 ? -6.117 -6.136 -6.436 1.00 97.81 88 ILE A CA 1
ATOM 672 C C . ILE A 1 88 ? -5.069 -5.885 -7.519 1.00 97.81 88 ILE A C 1
ATOM 674 O O . ILE A 1 88 ? -3.883 -5.737 -7.240 1.00 97.81 88 ILE A O 1
ATOM 678 N N . VAL A 1 89 ? -5.528 -5.796 -8.767 1.00 96.69 89 VAL A N 1
ATOM 679 C CA . VAL A 1 89 ? -4.752 -5.202 -9.862 1.00 96.69 89 VAL A CA 1
ATOM 680 C C . VAL A 1 89 ? -5.139 -3.730 -9.951 1.00 96.69 89 VAL A C 1
ATOM 682 O O . VAL A 1 89 ? -6.309 -3.404 -10.174 1.00 96.69 89 VAL A O 1
ATOM 685 N N . ILE A 1 90 ? -4.165 -2.850 -9.726 1.00 96.44 90 ILE A N 1
ATOM 686 C CA . ILE A 1 90 ? -4.371 -1.402 -9.626 1.00 96.44 90 ILE A CA 1
ATOM 687 C C . ILE A 1 90 ? -4.460 -0.794 -11.025 1.00 96.44 90 ILE A C 1
ATOM 689 O O . ILE A 1 90 ? -3.545 -0.944 -11.826 1.00 96.44 90 ILE A O 1
ATOM 693 N N . LEU A 1 91 ? -5.539 -0.055 -11.288 1.00 95.06 91 LEU A N 1
ATOM 694 C CA . LEU A 1 91 ? -5.702 0.764 -12.494 1.00 95.06 91 LEU A CA 1
ATOM 695 C C . LEU A 1 91 ? -5.340 2.227 -12.224 1.00 95.06 91 LEU A C 1
ATOM 697 O O . LEU A 1 91 ? -4.733 2.892 -13.059 1.00 95.06 91 LEU A O 1
ATOM 701 N N . LYS A 1 92 ? -5.733 2.749 -11.057 1.00 96.00 92 LYS A N 1
ATOM 702 C CA . LYS A 1 92 ? -5.439 4.121 -10.634 1.00 96.00 92 LYS A CA 1
ATOM 703 C C . LYS A 1 92 ? -5.399 4.209 -9.114 1.00 96.00 92 LYS A C 1
ATOM 705 O O . LYS A 1 92 ? -6.201 3.576 -8.435 1.00 96.00 92 LYS A O 1
ATOM 710 N N . VAL A 1 93 ? -4.512 5.054 -8.604 1.00 97.75 93 VAL A N 1
ATOM 711 C CA . VAL A 1 93 ? -4.442 5.436 -7.193 1.00 97.75 93 VAL A CA 1
ATOM 712 C C . VAL A 1 93 ? -4.450 6.957 -7.074 1.00 97.75 93 VAL A C 1
ATOM 714 O O . VAL A 1 93 ? -3.895 7.658 -7.922 1.00 97.75 93 VAL A O 1
ATOM 717 N N . ALA A 1 94 ? -5.115 7.463 -6.043 1.00 97.75 94 ALA A N 1
ATOM 718 C CA . ALA A 1 94 ? -5.091 8.863 -5.653 1.00 97.75 94 ALA A CA 1
ATOM 719 C C . ALA A 1 94 ? -5.001 8.968 -4.128 1.00 97.75 94 ALA A C 1
ATOM 721 O O . ALA A 1 94 ? -5.434 8.062 -3.416 1.00 97.75 94 ALA A O 1
ATOM 722 N N . LEU A 1 95 ? -4.442 10.073 -3.629 1.00 97.69 95 LEU A N 1
ATOM 723 C CA . LEU A 1 95 ? -4.523 10.378 -2.203 1.00 97.69 95 LEU A CA 1
ATOM 724 C C . LEU A 1 95 ? -6.001 10.519 -1.834 1.00 97.69 95 LEU A C 1
ATOM 726 O O . LEU A 1 95 ? -6.734 11.206 -2.543 1.00 97.69 95 LEU A O 1
ATOM 730 N N . HIS A 1 96 ? -6.418 9.867 -0.754 1.00 97.06 96 HIS A N 1
ATOM 731 C CA . HIS A 1 96 ? -7.787 9.995 -0.288 1.00 97.06 96 HIS A CA 1
ATOM 732 C C . HIS A 1 96 ? -7.988 11.393 0.293 1.00 97.06 96 HIS A C 1
ATOM 734 O O . HIS A 1 96 ? -7.275 11.804 1.212 1.00 97.06 96 HIS A O 1
ATOM 740 N N . GLU A 1 97 ? -8.959 12.120 -0.243 1.00 90.75 97 GLU A N 1
ATOM 741 C CA . GLU A 1 97 ? -9.408 13.381 0.331 1.00 90.75 97 GLU A CA 1
ATOM 742 C C . GLU A 1 97 ? -10.531 13.073 1.319 1.00 90.75 97 GLU A C 1
ATOM 744 O O . GLU A 1 97 ? -11.662 12.778 0.922 1.00 90.75 97 GLU A O 1
ATOM 749 N N . ASP A 1 98 ? -10.233 13.142 2.618 1.00 72.44 98 ASP A N 1
ATOM 750 C CA . ASP A 1 98 ? -11.284 13.084 3.626 1.00 72.44 98 ASP A CA 1
ATOM 751 C C . ASP A 1 98 ? -12.207 14.293 3.392 1.00 72.44 98 ASP A C 1
ATOM 753 O O . ASP A 1 98 ? -11.830 15.446 3.624 1.00 72.44 98 ASP A O 1
ATOM 757 N N . LYS A 1 99 ? -13.441 14.060 2.926 1.00 54.94 99 LYS A N 1
ATOM 758 C CA . LYS A 1 99 ? -14.481 15.090 3.013 1.00 54.94 99 LYS A CA 1
ATOM 759 C C . LYS A 1 99 ? -14.627 15.415 4.495 1.00 54.94 99 LYS A C 1
ATOM 761 O O . LYS A 1 99 ? -15.111 14.578 5.251 1.00 54.94 99 LYS A O 1
ATOM 766 N N . ALA A 1 100 ? -14.166 16.595 4.911 1.00 47.31 100 ALA A N 1
ATOM 767 C CA . ALA A 1 100 ? -14.237 17.055 6.292 1.00 47.31 100 ALA A CA 1
ATOM 768 C C . ALA A 1 100 ? -15.642 16.800 6.867 1.00 47.31 100 ALA A C 1
ATOM 770 O O . ALA A 1 100 ? -16.603 17.458 6.469 1.00 47.31 100 ALA A O 1
ATOM 771 N N . GLY A 1 101 ? -15.768 15.815 7.764 1.00 46.28 101 GLY A N 1
ATOM 772 C CA . GLY A 1 101 ? -17.059 15.469 8.360 1.00 46.28 101 GLY A CA 1
ATOM 773 C C . GLY A 1 101 ? -17.284 13.992 8.667 1.00 46.28 101 GLY A C 1
ATOM 774 O O . GLY A 1 101 ? -18.308 13.438 8.281 1.00 46.28 101 GLY A O 1
ATOM 775 N N . SER A 1 102 ? -16.387 13.344 9.406 1.00 38.75 102 SER A N 1
ATOM 776 C CA . SER A 1 102 ? -16.772 12.195 10.237 1.00 38.75 102 SER A CA 1
ATOM 777 C C . SER A 1 102 ? -15.942 12.223 11.520 1.00 38.75 102 SER A C 1
ATOM 779 O O . SER A 1 102 ? -14.713 12.221 11.439 1.00 38.75 102 SER A O 1
ATOM 781 N N . PRO A 1 103 ? -16.572 12.356 12.702 1.00 40.59 103 PRO A N 1
ATOM 782 C CA . PRO A 1 103 ? -15.842 12.423 13.958 1.00 40.59 103 PRO A CA 1
ATOM 783 C C . PRO A 1 103 ? -15.145 11.085 14.214 1.00 40.59 103 PRO A C 1
ATOM 785 O O . PRO A 1 103 ? -15.750 10.023 14.074 1.00 40.59 103 PRO A O 1
ATOM 788 N N . ALA A 1 104 ? -13.866 11.155 14.587 1.00 45.34 104 ALA A N 1
ATOM 789 C CA . ALA A 1 104 ? -13.089 10.004 15.022 1.00 45.34 104 ALA A CA 1
ATOM 790 C C . ALA A 1 104 ? -13.859 9.225 16.111 1.00 45.34 104 ALA A C 1
ATOM 792 O O . ALA A 1 104 ? -14.345 9.847 17.064 1.00 45.34 104 ALA A O 1
ATOM 793 N N . PRO A 1 105 ? -13.978 7.889 16.024 1.00 47.75 105 PRO A N 1
ATOM 794 C CA . PRO A 1 105 ? -14.555 7.114 17.109 1.00 47.75 105 PRO A CA 1
ATOM 795 C C . PRO A 1 105 ? -13.599 7.139 18.305 1.00 47.75 105 PRO A C 1
ATOM 797 O O . PRO A 1 105 ? -12.468 6.668 18.211 1.00 47.75 105 PRO A O 1
ATOM 800 N N . GLY A 1 106 ? -14.073 7.657 19.438 1.00 57.97 106 GLY A N 1
ATOM 801 C CA . GLY A 1 106 ? -13.452 7.416 20.742 1.00 57.97 106 GLY A CA 1
ATOM 802 C C . GLY A 1 106 ? -12.739 8.609 21.373 1.00 57.97 106 GLY A C 1
ATOM 803 O O . GLY A 1 106 ? -11.529 8.581 21.568 1.00 57.97 106 GLY A O 1
ATOM 804 N N . ALA A 1 107 ? -13.508 9.603 21.815 1.00 38.78 107 ALA A N 1
ATOM 805 C CA . ALA A 1 107 ? -13.157 10.352 23.020 1.00 38.78 107 ALA A CA 1
ATOM 806 C C . ALA A 1 107 ? -14.100 9.887 24.147 1.00 38.78 107 ALA A C 1
ATOM 808 O O . ALA A 1 107 ? -15.316 9.878 23.935 1.00 38.78 107 ALA A O 1
ATOM 809 N N . PRO A 1 108 ? -13.594 9.454 25.315 1.00 47.84 108 PRO A N 1
ATOM 810 C CA . PRO A 1 108 ? -14.451 9.016 26.409 1.00 47.84 108 PRO A CA 1
ATOM 811 C C . PRO A 1 108 ? -15.261 10.200 26.952 1.00 47.84 108 PRO A C 1
ATOM 813 O O . PRO A 1 108 ? -14.716 11.268 27.232 1.00 47.84 108 PRO A O 1
ATOM 816 N N . ALA A 1 109 ? -16.571 10.004 27.110 1.00 46.06 109 ALA A N 1
ATOM 817 C CA . ALA A 1 109 ? -17.433 10.943 27.815 1.00 46.06 109 ALA A CA 1
ATOM 818 C C . ALA A 1 109 ? -17.081 10.903 29.311 1.00 46.06 109 ALA A C 1
ATOM 820 O O . ALA A 1 109 ? -17.443 9.962 30.012 1.00 46.06 109 ALA A O 1
ATOM 821 N N . GLY A 1 110 ? -16.335 11.904 29.778 1.00 52.66 110 GLY A N 1
ATOM 822 C CA . GLY A 1 110 ? -16.023 12.105 31.190 1.00 52.66 110 GLY A CA 1
ATOM 823 C C . GLY A 1 110 ? -16.731 13.339 31.740 1.00 52.66 110 GLY A C 1
ATOM 824 O O . GLY A 1 110 ? -16.403 14.464 31.360 1.00 52.66 110 GLY A O 1
ATOM 825 N N . LYS A 1 111 ? -17.682 13.118 32.645 1.00 42.22 111 LYS A N 1
ATOM 826 C CA . LYS A 1 111 ? -18.061 14.026 33.731 1.00 42.22 111 LYS A CA 1
ATOM 827 C C . LYS A 1 111 ? -18.219 13.197 34.993 1.00 42.22 111 LYS A C 1
ATOM 829 O O . LYS A 1 111 ? -18.730 12.064 34.861 1.00 42.22 111 LYS A O 1
#

Nearest PDB structures (foldseek):
  8rk2-assembly1_B  TM=5.593E-01  e=1.902E-02  Homo sapiens
  1ue6-assembly1_A-2  TM=3.946E-01  e=6.428E-02  Mycobacterium tuberculosis
  5m1x-assembly2_B  TM=5.373E-01  e=7.343E-01  Saccharomyces cerevisiae S288C
  5n1a-assembly1_A  TM=2.718E-01  e=1.584E+00  Thermochaetoides thermophila DSM 1495
  5n1a-assembly2_B  TM=2.822E-01  e=2.183E+00  Thermochaetoides thermophila DSM 1495

Solvent-accessible surface area (backbone atoms only — not comparable to full-atom values): 6622 Å² total; per-residue (Å²): 91,76,48,62,26,34,27,38,45,52,69,51,31,73,74,54,38,78,75,45,54,35,81,96,35,45,68,58,45,52,53,43,43,75,72,67,46,70,43,24,33,39,22,75,92,73,74,40,62,35,40,60,40,55,88,50,91,93,54,70,57,45,66,84,47,65,93,35,64,55,32,52,26,39,35,35,26,53,75,45,79,56,95,93,41,38,36,30,31,77,76,44,74,45,77,52,78,78,72,90,82,75,83,78,90,81,77,84,90,83,130

Radius of gyration: 14.82 Å; Cα contacts (8 Å, |Δi|>4): 187; chains: 1; bounding box: 32×36×50 Å

Sequence (111 aa):
MTIVGEVMDPACFLEAGPKSIGPGHYQCAIDCARSGQTLAIYDRDQDRIYFIAGELPGKNPNDPLMPYIHKKVDVLGTVYHRADAYGIVILKVALHEDKAGSPAPGAPAGK

pLDDT: mean 89.62, std 16.32, range [38.75, 98.56]

Mean predicted aligned error: 6.53 Å

Secondary structure (DSSP, 8-state):
-EEEEEEE-HHHHHHHGGGGSSGGGHHHHHHHHHTTPPPEEEETTTTEEEEEE-SSTTS-TTTTTGGGBTSEEEEEEEEEEETTEEEEEEEEEEE----S--PPS------

Foldseek 3Di:
DKAKFFKEQVVCCVVPNCVCQDDVNQVVRLVCLVVPRFIWGQRPVVRAIATEDEPDPPDRSCVQCSVRHSFIKIFDFDWDADPNHIYTHTPHIDGDDPPPDDDDPDDDDDD

Organism: Eiseniibacteriota bacterium (NCBI:txid2212470)